Protein AF-A0A1W6CPL9-F1 (afdb_monomer_lite)

Structure (mmCIF, N/CA/C/O backbone):
data_AF-A0A1W6CPL9-F1
#
_entry.id   AF-A0A1W6CPL9-F1
#
loop_
_atom_site.group_PDB
_atom_site.id
_atom_site.type_symbol
_atom_site.label_atom_id
_atom_site.label_alt_id
_atom_site.label_comp_id
_atom_site.label_asym_id
_atom_site.label_entity_id
_atom_site.label_seq_id
_atom_site.pdbx_PDB_ins_code
_atom_site.Cartn_x
_atom_site.Cartn_y
_atom_site.Cartn_z
_atom_site.occupancy
_atom_site.B_iso_or_equiv
_atom_site.auth_seq_id
_atom_site.auth_comp_id
_atom_site.auth_asym_id
_atom_site.auth_atom_id
_atom_site.pdbx_PDB_model_num
ATOM 1 N N . MET A 1 1 ? 23.654 29.520 -53.725 1.00 48.62 1 MET A N 1
ATOM 2 C CA . MET A 1 1 ? 22.574 28.800 -53.022 1.00 48.62 1 MET A CA 1
ATOM 3 C C . MET A 1 1 ? 22.987 28.666 -51.563 1.00 48.62 1 MET A C 1
ATOM 5 O O . MET A 1 1 ? 24.100 28.199 -51.358 1.00 48.62 1 MET A O 1
ATOM 9 N N . PRO A 1 2 ? 22.211 29.134 -50.570 1.00 50.03 2 PRO A N 1
ATOM 10 C CA . PRO A 1 2 ? 22.445 28.768 -49.180 1.00 50.03 2 PRO A CA 1
ATOM 11 C C . PRO A 1 2 ? 21.513 27.617 -48.778 1.00 50.03 2 PRO A C 1
ATOM 13 O O . PRO A 1 2 ? 20.291 27.758 -48.770 1.00 50.03 2 PRO A O 1
ATOM 16 N N . ASP A 1 3 ? 22.138 26.477 -48.498 1.00 52.88 3 ASP A N 1
ATOM 17 C CA . ASP A 1 3 ? 21.535 25.229 -48.041 1.00 52.88 3 ASP A CA 1
ATOM 18 C C . ASP A 1 3 ? 20.992 25.335 -46.608 1.00 52.88 3 ASP A C 1
ATOM 20 O O . ASP A 1 3 ? 21.523 26.049 -45.753 1.00 52.88 3 ASP A O 1
ATOM 24 N N . GLY A 1 4 ? 19.906 24.601 -46.367 1.00 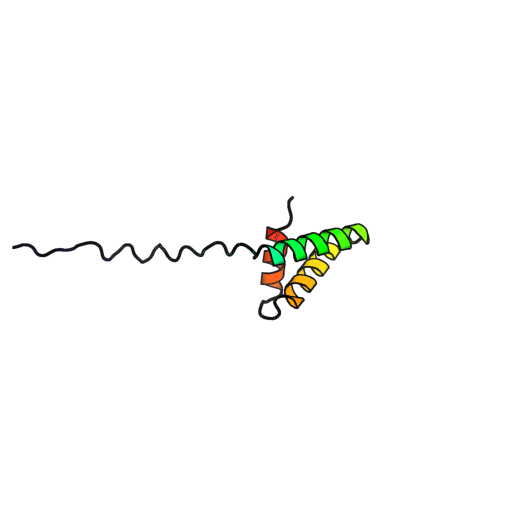55.41 4 GLY A N 1
ATOM 25 C CA . GLY A 1 4 ? 19.096 24.642 -45.159 1.00 55.41 4 GLY A CA 1
ATOM 26 C C . GLY A 1 4 ? 19.836 24.236 -43.885 1.00 55.41 4 GLY A C 1
ATOM 27 O O . GLY A 1 4 ? 20.239 23.090 -43.710 1.00 55.41 4 GLY A O 1
ATOM 28 N N . MET A 1 5 ? 19.886 25.153 -42.920 1.00 55.62 5 MET A N 1
ATOM 29 C CA . MET A 1 5 ? 20.129 24.836 -41.511 1.00 55.62 5 MET A CA 1
ATOM 30 C C . MET A 1 5 ? 18.802 24.880 -40.751 1.00 55.62 5 MET A C 1
ATOM 32 O O . MET A 1 5 ? 18.523 25.799 -39.984 1.00 55.62 5 MET A O 1
ATOM 36 N N . VAL A 1 6 ? 17.956 23.878 -40.996 1.00 55.78 6 VAL A N 1
ATOM 37 C CA . VAL A 1 6 ? 16.685 23.683 -40.291 1.00 55.78 6 VAL A CA 1
ATOM 38 C C . VAL A 1 6 ? 16.904 22.733 -39.107 1.00 55.78 6 VAL A C 1
ATOM 40 O O . VAL A 1 6 ? 17.127 21.539 -39.271 1.00 55.78 6 VAL A O 1
ATOM 43 N N . GLY A 1 7 ? 16.819 23.282 -37.893 1.00 49.22 7 GLY A N 1
ATOM 44 C CA . GLY A 1 7 ? 15.965 22.692 -36.855 1.00 49.22 7 GLY A CA 1
ATOM 45 C C . GLY A 1 7 ? 16.396 21.409 -36.132 1.00 49.22 7 GLY A C 1
ATOM 46 O O . GLY A 1 7 ? 15.520 20.661 -35.722 1.00 49.22 7 GLY A O 1
ATOM 47 N N . ARG A 1 8 ? 17.687 21.137 -35.896 1.00 53.94 8 ARG A N 1
ATOM 48 C CA . ARG A 1 8 ? 18.133 19.929 -35.150 1.00 53.94 8 ARG A CA 1
ATOM 49 C C . ARG A 1 8 ? 18.642 20.161 -33.717 1.00 53.94 8 ARG A C 1
ATOM 51 O O . ARG A 1 8 ? 19.567 19.489 -33.275 1.00 53.94 8 ARG A O 1
ATOM 58 N N . ARG A 1 9 ? 18.084 21.119 -32.968 1.00 57.31 9 ARG A N 1
ATOM 59 C CA . ARG A 1 9 ? 18.512 21.365 -31.567 1.00 57.31 9 ARG A CA 1
ATOM 60 C C . ARG A 1 9 ? 17.419 21.244 -30.501 1.00 57.31 9 ARG A C 1
ATOM 62 O O . ARG A 1 9 ? 17.744 21.333 -29.326 1.00 57.31 9 ARG A O 1
ATOM 69 N N . TYR A 1 10 ? 16.166 20.980 -30.873 1.00 50.75 10 TYR A N 1
ATOM 70 C CA . TYR A 1 10 ? 15.038 20.995 -29.927 1.00 50.75 10 TYR A CA 1
ATOM 71 C C . TYR A 1 10 ? 14.449 19.616 -29.586 1.00 50.75 10 TYR A C 1
ATOM 73 O O . TYR A 1 10 ? 13.418 19.551 -28.931 1.00 50.75 10 TYR A O 1
ATOM 81 N N . ASP A 1 11 ? 15.116 18.514 -29.938 1.00 48.69 11 ASP A N 1
ATOM 82 C CA . ASP A 1 11 ? 14.679 17.160 -29.540 1.00 48.69 11 ASP A CA 1
ATOM 83 C C . ASP A 1 11 ? 15.203 16.722 -28.154 1.00 48.69 11 ASP A C 1
ATOM 85 O O . ASP A 1 11 ? 14.919 15.628 -27.682 1.00 48.69 11 ASP A O 1
ATOM 89 N N . MET A 1 12 ? 15.959 17.578 -27.452 1.00 52.88 12 MET A N 1
ATOM 90 C CA . MET A 1 12 ? 16.533 17.259 -26.131 1.00 52.88 12 MET A CA 1
ATOM 91 C C . MET A 1 12 ? 15.667 17.698 -24.938 1.00 52.88 12 MET A C 1
ATOM 93 O O . MET A 1 12 ? 16.139 17.676 -23.805 1.00 52.88 12 MET A O 1
ATOM 97 N N . VAL A 1 13 ? 14.407 18.093 -25.160 1.00 51.41 13 VAL A N 1
ATOM 98 C CA . VAL A 1 13 ? 13.516 18.582 -24.081 1.00 51.41 13 VAL A CA 1
ATOM 99 C C . VAL A 1 13 ? 12.200 17.797 -23.972 1.00 51.41 13 VAL A C 1
ATOM 101 O O . VAL A 1 13 ? 11.435 18.023 -23.043 1.00 51.41 13 VAL A O 1
ATOM 104 N N . ALA A 1 14 ? 11.937 16.834 -24.863 1.00 42.56 14 ALA A N 1
ATOM 105 C CA . ALA A 1 14 ? 10.700 16.041 -24.854 1.00 42.56 14 ALA A CA 1
ATOM 106 C C . ALA A 1 14 ? 10.822 14.684 -24.135 1.00 42.56 14 ALA A C 1
ATOM 108 O O . ALA A 1 14 ? 9.848 13.944 -24.053 1.00 42.56 14 ALA A O 1
ATOM 109 N N . ALA A 1 15 ? 11.968 14.393 -23.515 1.00 45.44 15 ALA A N 1
ATOM 110 C CA . ALA A 1 15 ? 12.026 13.468 -22.384 1.00 45.44 15 ALA A CA 1
ATOM 111 C C . ALA A 1 15 ? 11.686 14.222 -21.085 1.00 45.44 15 ALA A C 1
ATOM 113 O O . ALA A 1 15 ? 12.351 14.071 -20.060 1.00 45.44 15 ALA A O 1
ATOM 114 N N . MET A 1 16 ? 10.653 15.073 -21.128 1.00 43.75 16 MET A N 1
ATOM 115 C CA . MET A 1 16 ? 9.924 15.420 -19.919 1.00 43.75 16 MET A CA 1
ATOM 116 C C . MET A 1 16 ? 9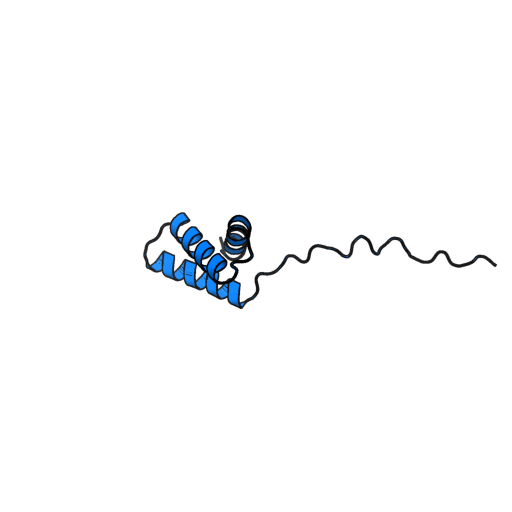.476 14.090 -19.339 1.00 43.75 16 MET A C 1
ATOM 118 O O . MET A 1 16 ? 8.646 13.403 -19.933 1.00 43.75 16 MET A O 1
ATOM 122 N N . GLN A 1 17 ? 10.111 13.705 -18.233 1.00 47.19 17 GLN A N 1
ATOM 123 C CA . GLN A 1 17 ? 9.687 12.613 -17.379 1.00 47.19 17 GLN A CA 1
ATOM 124 C C . GLN A 1 17 ? 8.178 12.745 -17.245 1.00 47.19 17 GLN A C 1
ATOM 126 O O . GLN A 1 17 ? 7.693 13.657 -16.574 1.00 47.19 17 GLN A O 1
ATOM 131 N N . GLN A 1 18 ? 7.432 11.898 -17.956 1.00 46.16 18 GLN A N 1
ATOM 132 C CA . GLN A 1 18 ? 6.003 11.823 -17.738 1.00 46.16 18 GLN A CA 1
ATOM 133 C C . GLN A 1 18 ? 5.863 11.578 -16.237 1.00 46.16 18 GLN A C 1
ATOM 135 O O . GLN A 1 18 ? 6.497 10.638 -15.739 1.00 46.16 18 GLN A O 1
ATOM 140 N N . PRO A 1 19 ? 5.136 12.423 -15.486 1.00 55.91 19 PRO A N 1
ATOM 141 C CA . PRO A 1 19 ? 4.854 12.117 -14.100 1.00 55.91 19 PRO A CA 1
ATOM 142 C C . PRO A 1 19 ? 4.085 10.806 -14.151 1.00 55.91 19 PRO A C 1
ATOM 144 O O . PRO A 1 19 ? 2.921 10.817 -14.542 1.00 55.91 19 PRO A O 1
ATOM 147 N N . GLN A 1 20 ? 4.767 9.685 -13.878 1.00 61.62 20 GLN A N 1
ATOM 148 C CA . GLN A 1 20 ? 4.187 8.349 -13.944 1.00 61.62 20 GLN A CA 1
ATOM 149 C C . GLN A 1 20 ? 2.980 8.362 -13.014 1.00 61.62 20 GLN A C 1
ATOM 151 O O . GLN A 1 20 ? 3.112 8.278 -11.791 1.00 61.62 20 GLN A O 1
ATOM 156 N N . HIS A 1 21 ? 1.807 8.590 -13.599 1.00 69.00 21 HIS A N 1
ATOM 157 C CA . HIS A 1 21 ? 0.551 8.533 -12.892 1.00 69.00 21 HIS A CA 1
ATOM 158 C C . HIS A 1 21 ? 0.379 7.076 -12.512 1.00 69.00 21 HIS A C 1
ATOM 160 O O . HIS A 1 21 ? 0.495 6.189 -13.362 1.00 69.00 21 HIS A O 1
ATOM 166 N N . ASN A 1 22 ? 0.153 6.833 -11.222 1.00 75.50 22 ASN A N 1
ATOM 167 C CA . ASN A 1 22 ? -0.126 5.489 -10.752 1.00 75.50 22 ASN A CA 1
ATOM 168 C C . ASN A 1 22 ? -1.279 4.923 -11.592 1.00 75.50 22 ASN A C 1
ATOM 170 O O . ASN A 1 22 ? -2.284 5.619 -11.782 1.00 75.50 22 ASN A O 1
ATOM 174 N N . PRO A 1 23 ? -1.164 3.685 -12.102 1.00 82.94 23 PRO A N 1
ATOM 175 C CA . PRO A 1 23 ? -2.247 3.093 -12.864 1.00 82.94 23 PRO A CA 1
ATOM 176 C C . PRO A 1 23 ? -3.527 3.079 -12.008 1.00 82.94 23 PRO A C 1
ATOM 178 O O . PRO A 1 23 ? -3.443 2.832 -10.801 1.00 82.94 23 PRO A O 1
ATOM 181 N N . PRO A 1 24 ? -4.722 3.306 -12.587 1.00 85.00 24 PRO A N 1
ATOM 182 C CA . PRO A 1 24 ? -5.961 3.454 -11.815 1.00 85.00 24 PRO A CA 1
ATOM 183 C C . PRO A 1 24 ? -6.261 2.283 -10.868 1.00 85.00 24 PRO A C 1
ATOM 185 O O . PRO A 1 24 ? -6.812 2.480 -9.787 1.00 85.00 24 PRO A O 1
ATOM 188 N N . ALA A 1 25 ? -5.874 1.061 -11.244 1.00 87.81 25 ALA A N 1
ATOM 189 C CA . ALA A 1 25 ? -6.000 -0.115 -10.386 1.00 87.81 25 ALA A CA 1
ATOM 190 C C . ALA A 1 25 ? -5.130 -0.012 -9.121 1.00 87.81 25 ALA A C 1
ATOM 192 O O . ALA A 1 25 ? -5.604 -0.313 -8.030 1.00 87.81 25 ALA A O 1
ATOM 193 N N . LEU A 1 26 ? -3.895 0.482 -9.245 1.00 89.31 26 LEU A N 1
ATOM 194 C CA . LEU A 1 26 ? -2.987 0.675 -8.114 1.00 89.31 26 LEU A CA 1
ATOM 195 C C . LEU A 1 26 ? -3.496 1.766 -7.170 1.00 89.31 26 LEU A C 1
ATOM 197 O O . LEU A 1 26 ? -3.452 1.598 -5.957 1.00 89.31 26 LEU A O 1
ATOM 201 N N . VAL A 1 27 ? -4.056 2.847 -7.720 1.00 89.62 27 VAL A N 1
ATOM 202 C CA . VAL A 1 27 ? -4.715 3.898 -6.926 1.00 89.62 27 VAL A CA 1
ATOM 203 C C . VAL A 1 27 ? -5.861 3.313 -6.093 1.00 89.62 27 VAL A C 1
ATOM 205 O O . VAL A 1 27 ? -5.962 3.594 -4.901 1.00 89.62 27 VAL A O 1
ATOM 208 N N . ARG A 1 28 ? -6.696 2.450 -6.692 1.00 91.25 28 ARG A N 1
ATOM 209 C CA . ARG A 1 28 ? -7.791 1.763 -5.983 1.00 91.25 28 ARG A CA 1
ATOM 210 C C . ARG A 1 28 ? -7.287 0.826 -4.887 1.00 91.25 28 ARG A C 1
ATOM 212 O O . ARG A 1 28 ? -7.897 0.802 -3.820 1.00 91.25 28 ARG A O 1
ATOM 219 N N . VAL A 1 29 ? -6.201 0.088 -5.131 1.00 92.50 29 VAL A N 1
ATOM 220 C CA . VAL A 1 29 ? -5.553 -0.753 -4.110 1.00 92.50 29 VAL A CA 1
ATOM 221 C C . VAL A 1 29 ? -5.102 0.113 -2.938 1.00 92.50 29 VAL A C 1
ATOM 223 O O . VAL A 1 29 ? -5.551 -0.116 -1.822 1.00 92.50 29 VAL A O 1
ATOM 226 N N . ILE A 1 30 ? -4.318 1.166 -3.195 1.00 92.00 30 ILE A N 1
ATOM 227 C CA . ILE A 1 30 ? -3.812 2.071 -2.152 1.00 92.00 30 ILE A CA 1
ATOM 228 C C . ILE A 1 30 ? -4.967 2.665 -1.334 1.00 92.00 30 ILE A C 1
ATOM 230 O O . ILE A 1 30 ? -4.947 2.613 -0.107 1.00 92.00 30 ILE A O 1
ATOM 234 N N . TYR A 1 31 ? -6.004 3.182 -1.997 1.00 92.00 31 TYR A N 1
ATOM 235 C CA . TYR A 1 31 ? -7.147 3.790 -1.317 1.00 92.00 31 TYR A CA 1
ATOM 236 C C . TYR A 1 31 ? -7.930 2.782 -0.467 1.00 92.00 31 TYR A C 1
ATOM 238 O O . TYR A 1 31 ? -8.295 3.075 0.672 1.00 92.00 31 TYR A O 1
ATOM 246 N N . THR A 1 32 ? -8.170 1.583 -1.002 1.00 93.88 32 THR A N 1
ATOM 247 C CA . THR A 1 32 ? -8.906 0.533 -0.286 1.00 93.88 32 THR A CA 1
ATOM 248 C C . THR A 1 32 ? -8.123 0.073 0.935 1.00 93.88 32 THR A C 1
ATOM 250 O O . THR A 1 32 ? -8.701 -0.005 2.014 1.00 93.88 32 THR A O 1
ATOM 253 N N . THR A 1 33 ? -6.812 -0.135 0.801 1.00 94.62 33 THR A N 1
ATOM 254 C CA . THR A 1 33 ? -5.954 -0.540 1.917 1.00 94.62 33 THR A CA 1
ATOM 255 C C . THR A 1 33 ? -5.891 0.531 3.003 1.00 94.62 33 THR A C 1
ATOM 257 O O . THR A 1 33 ? -6.058 0.205 4.175 1.00 94.62 33 THR A O 1
ATOM 260 N N . ILE A 1 34 ? -5.745 1.814 2.645 1.00 92.69 34 ILE A N 1
ATOM 261 C CA . ILE A 1 34 ? -5.776 2.916 3.626 1.00 92.69 34 ILE A CA 1
ATOM 262 C C . ILE A 1 34 ? -7.125 2.957 4.352 1.00 92.69 34 ILE A C 1
ATOM 264 O O . ILE A 1 34 ? -7.160 3.114 5.573 1.00 92.69 34 ILE A O 1
ATOM 268 N N . ARG A 1 35 ? -8.240 2.801 3.624 1.00 93.31 35 ARG A N 1
ATOM 269 C CA . ARG A 1 35 ? -9.580 2.777 4.225 1.00 93.31 35 ARG A CA 1
ATOM 270 C C . ARG A 1 35 ? -9.727 1.614 5.205 1.00 93.31 35 ARG A C 1
ATOM 272 O O . ARG A 1 35 ? -10.136 1.850 6.335 1.00 93.31 35 ARG A O 1
ATOM 279 N N . THR A 1 36 ? -9.343 0.402 4.814 1.00 95.56 36 THR A N 1
ATOM 280 C CA . THR A 1 36 ? -9.416 -0.784 5.680 1.00 95.56 36 THR A CA 1
ATOM 281 C C . THR A 1 36 ? -8.505 -0.659 6.901 1.00 95.56 36 THR A C 1
ATOM 283 O O . THR A 1 36 ? -8.930 -0.962 8.012 1.00 95.56 36 THR A O 1
ATOM 286 N N . ALA A 1 37 ? -7.288 -0.138 6.737 1.00 93.56 37 ALA A N 1
ATOM 287 C CA . ALA A 1 37 ? -6.378 0.127 7.849 1.00 93.56 37 ALA A CA 1
ATOM 288 C C . ALA A 1 37 ? -6.954 1.161 8.832 1.00 93.56 37 ALA A C 1
ATOM 290 O O . ALA A 1 37 ? -6.853 0.995 10.047 1.00 93.56 37 ALA A O 1
ATOM 291 N N . ARG A 1 38 ? -7.613 2.207 8.318 1.00 93.62 38 ARG A N 1
ATOM 292 C CA . ARG A 1 38 ? -8.322 3.198 9.137 1.00 93.62 38 ARG A CA 1
ATOM 293 C C . ARG A 1 38 ? -9.510 2.581 9.877 1.00 93.62 38 ARG A C 1
ATOM 295 O O . ARG A 1 38 ? -9.694 2.869 11.055 1.00 93.62 38 ARG A O 1
ATOM 302 N N . GLU A 1 39 ? -10.302 1.745 9.208 1.00 95.56 39 GLU A N 1
ATOM 303 C CA . GLU A 1 39 ? -11.430 1.012 9.808 1.00 95.56 39 GLU A CA 1
ATOM 304 C C . GLU A 1 39 ? -10.961 0.040 10.905 1.00 95.56 39 GLU A C 1
ATOM 306 O O . GLU A 1 39 ? -11.656 -0.138 11.901 1.00 95.56 39 GLU A O 1
ATOM 311 N N . ALA A 1 40 ? -9.755 -0.517 10.772 1.00 95.38 40 ALA A N 1
ATOM 312 C CA . ALA A 1 40 ? -9.104 -1.347 11.786 1.00 95.38 40 ALA A CA 1
ATOM 313 C C . ALA A 1 40 ? -8.504 -0.550 12.965 1.00 95.38 40 ALA A C 1
ATOM 315 O O . ALA A 1 40 ? -7.935 -1.145 13.878 1.00 95.38 40 ALA A O 1
ATOM 316 N N . GLY A 1 41 ? -8.610 0.783 12.962 1.00 96.00 41 GLY A N 1
ATOM 317 C CA . GLY A 1 41 ? -8.095 1.639 14.032 1.00 96.00 41 GLY A CA 1
ATOM 318 C C . GLY A 1 41 ? -6.583 1.874 13.990 1.00 96.00 41 GLY A C 1
ATOM 319 O O . GLY A 1 41 ? -6.025 2.348 14.977 1.00 96.00 41 GLY A O 1
ATOM 320 N N . LEU A 1 42 ? -5.912 1.568 12.872 1.00 94.94 42 LEU A N 1
ATOM 321 C CA . LEU A 1 42 ? -4.484 1.844 12.725 1.00 94.94 42 LEU A CA 1
ATOM 322 C C . LEU A 1 42 ? -4.224 3.348 12.656 1.00 94.94 42 LEU A C 1
ATOM 324 O O . LEU A 1 42 ? -4.974 4.108 12.031 1.00 94.94 42 LEU A O 1
ATOM 328 N N . ASP A 1 43 ? -3.120 3.771 13.267 1.00 93.94 43 ASP A N 1
ATOM 329 C CA . ASP A 1 43 ? -2.641 5.142 13.185 1.00 93.94 43 ASP A CA 1
ATOM 330 C C . ASP A 1 43 ? -2.143 5.480 11.769 1.00 93.94 43 ASP A C 1
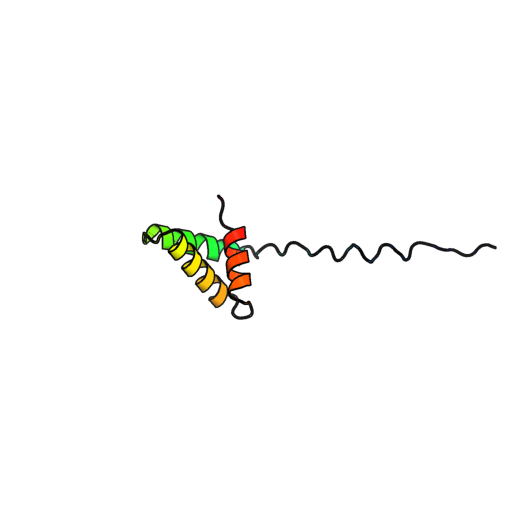ATOM 332 O O . ASP A 1 43 ? -2.090 4.645 10.861 1.00 93.94 43 ASP A O 1
ATOM 336 N N . ARG A 1 44 ? -1.779 6.748 11.566 1.00 90.38 44 ARG A N 1
ATOM 337 C CA . ARG A 1 44 ? -1.358 7.258 10.259 1.00 90.38 44 ARG A CA 1
ATOM 338 C C . ARG A 1 44 ? -0.187 6.467 9.669 1.00 90.38 44 ARG A C 1
ATOM 340 O O . ARG A 1 44 ? -0.210 6.208 8.467 1.00 90.38 44 ARG A O 1
ATOM 347 N N . HIS A 1 45 ? 0.788 6.096 10.496 1.00 93.38 45 HIS A N 1
ATOM 348 C CA . HIS A 1 45 ? 1.953 5.330 10.075 1.00 93.38 45 HIS A CA 1
ATOM 349 C C . HIS A 1 45 ? 1.563 3.883 9.763 1.00 93.38 45 HIS A C 1
ATOM 351 O O . HIS A 1 45 ? 1.946 3.357 8.720 1.00 93.38 45 HIS A O 1
ATOM 357 N N . GLY A 1 46 ? 0.721 3.266 10.599 1.00 94.75 46 GLY A N 1
ATOM 358 C CA . GLY A 1 46 ? 0.186 1.925 10.345 1.00 94.75 46 GLY A CA 1
ATOM 359 C C . GLY A 1 46 ? -0.592 1.818 9.025 1.00 94.75 46 GLY A C 1
ATOM 360 O O . GLY A 1 46 ? -0.426 0.851 8.282 1.00 94.75 46 GLY A O 1
ATOM 361 N N . GLN A 1 47 ? -1.386 2.838 8.684 1.00 94.62 47 GLN A N 1
ATOM 362 C CA . GLN A 1 47 ? -2.101 2.913 7.401 1.00 94.62 47 GLN A CA 1
ATOM 363 C C . GLN A 1 47 ? -1.148 2.988 6.202 1.00 94.62 47 GLN A C 1
ATOM 365 O O . GLN A 1 47 ? -1.386 2.348 5.178 1.00 94.62 47 GLN A O 1
ATOM 370 N N . GLU A 1 48 ? -0.079 3.776 6.318 1.00 93.62 48 GLU A N 1
ATOM 371 C CA . GLU A 1 48 ? 0.915 3.948 5.256 1.00 93.62 48 GLU A CA 1
ATOM 372 C C . GLU A 1 48 ? 1.707 2.663 5.028 1.00 93.62 48 GLU A C 1
ATOM 374 O O . GLU A 1 48 ? 1.840 2.242 3.883 1.00 93.62 48 GLU A O 1
ATOM 379 N N . GLN A 1 49 ? 2.148 1.996 6.097 1.00 95.31 49 GLN A N 1
ATOM 380 C CA . GLN A 1 49 ? 2.879 0.730 5.997 1.00 95.31 49 GLN A CA 1
ATOM 381 C C . GLN A 1 49 ? 2.042 -0.364 5.328 1.00 95.31 49 GLN A C 1
ATOM 383 O O . GLN A 1 49 ? 2.510 -1.007 4.392 1.00 95.31 49 GLN A O 1
ATOM 388 N N . GLN A 1 50 ? 0.774 -0.511 5.723 1.00 95.31 50 GLN A N 1
ATOM 389 C CA . GLN A 1 50 ? -0.157 -1.449 5.084 1.00 95.31 50 GLN A CA 1
ATOM 390 C C . GLN A 1 50 ? -0.336 -1.150 3.589 1.00 95.31 50 GLN A C 1
ATOM 392 O O . GLN A 1 50 ? -0.319 -2.054 2.752 1.00 95.31 50 GLN A O 1
ATOM 397 N N . ALA A 1 51 ? -0.487 0.127 3.229 1.00 94.69 51 ALA A N 1
ATOM 398 C CA . ALA A 1 51 ? -0.623 0.531 1.835 1.00 94.69 51 ALA A CA 1
ATOM 399 C C . ALA A 1 51 ? 0.660 0.275 1.026 1.00 94.69 51 ALA A C 1
ATOM 401 O O . ALA A 1 51 ? 0.578 -0.181 -0.114 1.00 94.69 51 ALA A O 1
ATOM 402 N N . VAL A 1 52 ? 1.836 0.522 1.610 1.00 95.44 52 VAL A N 1
ATOM 403 C CA . VAL A 1 52 ? 3.141 0.234 0.995 1.00 95.44 52 VAL A CA 1
ATOM 404 C C . VAL A 1 52 ? 3.317 -1.263 0.775 1.00 95.44 52 VAL A C 1
ATOM 406 O O . VAL A 1 52 ? 3.707 -1.675 -0.317 1.00 95.44 52 VAL A O 1
ATOM 409 N N . GLU A 1 53 ? 2.976 -2.084 1.765 1.00 95.75 53 GLU A N 1
ATOM 410 C CA . GLU A 1 53 ? 3.019 -3.541 1.655 1.00 95.75 53 GLU A CA 1
ATOM 411 C C . GLU A 1 53 ? 2.116 -4.038 0.518 1.00 95.75 53 GLU A C 1
ATOM 413 O O . GLU A 1 53 ? 2.569 -4.775 -0.358 1.00 95.75 53 GLU A O 1
ATOM 418 N N . ALA A 1 54 ? 0.873 -3.549 0.450 1.00 95.12 54 ALA A N 1
ATOM 419 C CA . ALA A 1 54 ? -0.055 -3.892 -0.627 1.00 95.12 54 ALA A CA 1
ATOM 420 C C . ALA A 1 54 ? 0.488 -3.510 -2.015 1.00 95.12 54 ALA A C 1
ATOM 422 O O . ALA A 1 54 ? 0.358 -4.275 -2.973 1.00 95.12 54 ALA A O 1
ATOM 423 N N . VAL A 1 55 ? 1.143 -2.352 -2.135 1.00 93.75 55 VAL A N 1
ATOM 424 C CA . VAL A 1 55 ? 1.798 -1.935 -3.382 1.00 93.75 55 VAL A CA 1
ATOM 425 C C . VAL A 1 55 ? 2.954 -2.871 -3.738 1.00 93.75 55 VAL A C 1
ATOM 427 O O . VAL A 1 55 ? 3.059 -3.264 -4.897 1.00 93.75 55 VAL A O 1
ATOM 430 N N . ARG A 1 56 ? 3.787 -3.271 -2.771 1.00 94.75 56 ARG A N 1
ATOM 431 C CA . ARG A 1 56 ? 4.917 -4.190 -2.994 1.00 94.75 56 ARG A CA 1
ATOM 432 C C . ARG A 1 56 ? 4.471 -5.602 -3.382 1.00 94.75 56 ARG A C 1
ATOM 434 O O . ARG A 1 56 ? 5.175 -6.266 -4.133 1.00 94.75 56 ARG A O 1
ATOM 441 N N . ILE A 1 57 ? 3.300 -6.048 -2.925 1.00 94.00 57 ILE A N 1
ATOM 442 C CA . ILE A 1 57 ? 2.697 -7.318 -3.364 1.00 94.00 57 ILE A CA 1
ATOM 4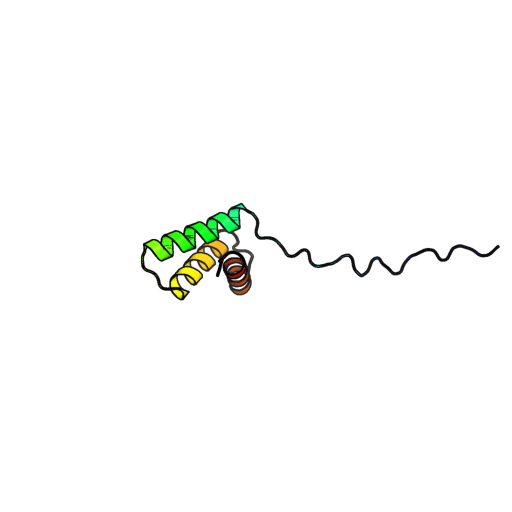43 C C . ILE A 1 57 ? 2.292 -7.241 -4.843 1.00 94.00 57 ILE A C 1
ATOM 445 O O . ILE A 1 57 ? 2.547 -8.169 -5.606 1.00 94.00 57 ILE A O 1
ATOM 449 N N . VAL A 1 58 ? 1.677 -6.130 -5.263 1.00 90.50 58 VAL A N 1
ATOM 450 C CA . VAL A 1 58 ? 1.234 -5.926 -6.656 1.00 90.50 58 VAL A CA 1
ATOM 451 C C . VAL A 1 58 ? 2.412 -5.631 -7.591 1.00 90.50 58 VAL A C 1
ATOM 453 O O . VAL A 1 58 ? 2.387 -6.008 -8.762 1.00 90.50 58 VAL A O 1
ATOM 456 N N . ARG A 1 59 ? 3.441 -4.953 -7.080 1.00 90.12 59 ARG A N 1
ATOM 457 C CA . ARG A 1 59 ? 4.664 -4.571 -7.788 1.00 90.12 59 ARG A CA 1
ATOM 458 C C . ARG A 1 59 ? 5.898 -5.011 -7.000 1.00 90.12 59 ARG A C 1
ATOM 460 O O . ARG A 1 59 ? 6.516 -4.193 -6.319 1.00 90.12 59 ARG A O 1
ATOM 467 N N . PRO A 1 60 ? 6.286 -6.290 -7.083 1.00 91.31 60 PRO A N 1
ATOM 468 C CA . PRO A 1 60 ? 7.479 -6.779 -6.396 1.00 91.31 60 PRO A CA 1
ATOM 469 C C . PRO A 1 60 ? 8.780 -6.244 -7.015 1.00 91.31 60 PRO A C 1
ATOM 471 O O . PRO A 1 60 ? 9.840 -6.364 -6.409 1.00 91.31 60 PRO A O 1
ATOM 474 N N . ASP A 1 61 ? 8.708 -5.654 -8.214 1.00 92.56 61 ASP A N 1
ATOM 475 C CA . ASP A 1 61 ? 9.836 -5.091 -8.958 1.00 92.56 61 ASP A CA 1
ATOM 476 C C . ASP A 1 61 ? 10.354 -3.755 -8.403 1.00 92.56 61 ASP A C 1
ATOM 478 O O . ASP A 1 61 ? 11.459 -3.343 -8.756 1.00 92.56 61 ASP A O 1
ATOM 482 N N . ILE A 1 62 ? 9.585 -3.068 -7.551 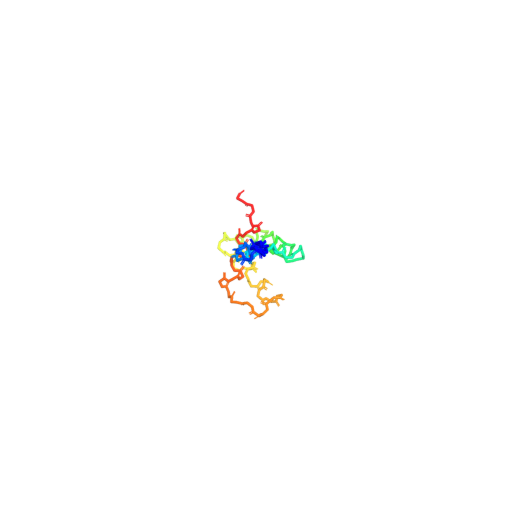1.00 89.56 62 ILE A N 1
ATOM 483 C CA . ILE A 1 62 ? 9.967 -1.745 -7.041 1.00 89.56 62 ILE A CA 1
ATOM 484 C C . ILE A 1 62 ? 10.548 -1.784 -5.640 1.00 89.56 62 ILE A C 1
ATOM 486 O O . ILE A 1 62 ? 10.160 -2.583 -4.786 1.00 89.56 62 ILE A O 1
ATOM 490 N N . ALA A 1 63 ? 11.444 -0.833 -5.383 1.00 93.06 63 ALA A N 1
ATOM 491 C CA . ALA A 1 63 ? 11.933 -0.586 -4.043 1.00 93.06 63 ALA A CA 1
ATOM 492 C C . ALA A 1 63 ? 10.804 -0.064 -3.142 1.00 93.06 63 ALA A C 1
ATOM 494 O O . ALA A 1 63 ? 9.896 0.648 -3.574 1.00 93.06 63 ALA A O 1
ATOM 495 N N . GLU A 1 64 ? 10.908 -0.353 -1.847 1.00 90.06 64 GLU A N 1
ATOM 496 C CA . GLU A 1 64 ? 9.966 0.133 -0.833 1.00 90.06 64 GLU A CA 1
ATOM 497 C C . GLU A 1 64 ? 9.819 1.659 -0.849 1.00 90.06 64 GLU A C 1
ATOM 499 O O . GLU A 1 64 ? 8.719 2.188 -0.712 1.00 90.06 64 GLU A O 1
ATOM 504 N N . ARG A 1 65 ? 10.917 2.376 -1.104 1.00 91.94 65 ARG A N 1
ATOM 505 C CA . ARG A 1 65 ? 10.911 3.835 -1.234 1.00 91.94 65 ARG A CA 1
ATOM 506 C C . ARG A 1 65 ? 10.006 4.315 -2.370 1.00 91.94 65 ARG A C 1
ATOM 508 O O . ARG A 1 65 ? 9.304 5.312 -2.212 1.00 91.94 65 ARG A O 1
ATOM 515 N N . ASP A 1 66 ? 10.006 3.615 -3.500 1.00 90.88 66 ASP A N 1
ATOM 516 C CA . ASP A 1 66 ? 9.144 3.944 -4.634 1.00 90.88 66 ASP A CA 1
ATOM 517 C C . ASP A 1 66 ? 7.686 3.607 -4.330 1.00 90.88 66 ASP A C 1
ATOM 519 O O . ASP A 1 66 ? 6.804 4.412 -4.626 1.00 90.88 66 ASP A O 1
ATOM 523 N N . ALA A 1 67 ? 7.429 2.480 -3.660 1.00 91.75 67 ALA A N 1
ATOM 524 C CA . ALA A 1 67 ? 6.093 2.136 -3.178 1.00 91.75 67 ALA A CA 1
ATOM 525 C C . ALA A 1 67 ? 5.545 3.206 -2.214 1.00 91.75 67 ALA A C 1
ATOM 527 O O . ALA A 1 67 ? 4.403 3.642 -2.360 1.00 91.75 67 ALA A O 1
ATOM 528 N N . MET A 1 68 ? 6.374 3.709 -1.296 1.00 92.38 68 MET A N 1
ATOM 529 C CA . MET A 1 68 ? 6.000 4.792 -0.382 1.00 92.38 68 MET A CA 1
ATOM 530 C C . MET A 1 68 ? 5.697 6.099 -1.121 1.00 92.38 68 MET A C 1
ATOM 532 O O . MET A 1 68 ? 4.659 6.716 -0.878 1.00 92.38 68 MET A O 1
ATOM 536 N N . ASN A 1 69 ? 6.524 6.474 -2.101 1.00 91.56 69 ASN A N 1
ATOM 537 C CA . ASN A 1 69 ? 6.250 7.627 -2.961 1.00 91.56 69 ASN A CA 1
ATOM 538 C C . ASN A 1 69 ? 4.914 7.486 -3.714 1.00 91.56 69 ASN A C 1
ATOM 540 O O . ASN A 1 69 ? 4.199 8.473 -3.896 1.0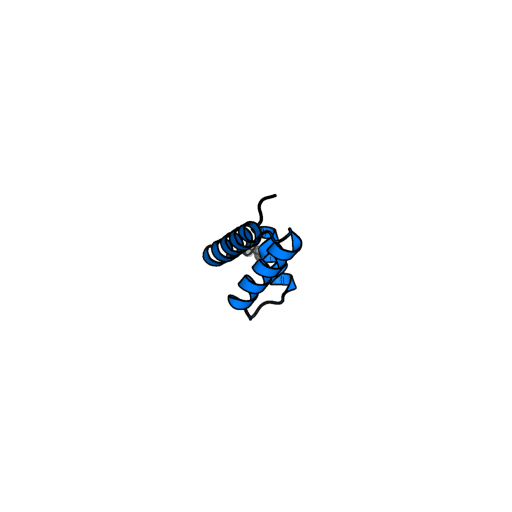0 91.56 69 ASN A O 1
ATOM 544 N N . MET A 1 70 ? 4.556 6.274 -4.151 1.00 90.12 70 MET A N 1
ATOM 545 C CA . MET A 1 70 ? 3.272 6.013 -4.808 1.00 90.12 70 MET A CA 1
ATOM 546 C C . MET A 1 70 ? 2.093 6.175 -3.845 1.00 90.12 70 MET A C 1
ATOM 548 O O . MET A 1 70 ? 1.087 6.763 -4.241 1.00 90.12 70 MET A O 1
ATOM 552 N N . VAL A 1 71 ? 2.218 5.704 -2.601 1.00 91.50 71 VAL A N 1
ATOM 553 C CA . VAL A 1 71 ? 1.188 5.850 -1.559 1.00 91.50 71 VAL A CA 1
ATOM 554 C C . VAL A 1 71 ? 0.956 7.320 -1.216 1.00 91.50 71 VAL A C 1
ATOM 556 O O . VAL A 1 71 ? -0.187 7.779 -1.225 1.00 91.50 71 VAL A O 1
ATOM 559 N N . TRP A 1 72 ? 2.026 8.086 -0.988 1.00 89.88 72 TRP A N 1
ATOM 560 C CA . TRP A 1 72 ? 1.931 9.509 -0.647 1.00 89.88 72 TRP A CA 1
ATOM 561 C C . TRP A 1 72 ? 1.285 10.353 -1.744 1.00 89.88 72 TRP A C 1
ATOM 563 O O . TRP A 1 72 ? 0.571 11.299 -1.438 1.00 89.88 72 TRP A O 1
ATOM 573 N N . ARG A 1 73 ? 1.465 9.991 -3.019 1.00 85.62 73 ARG A N 1
ATOM 574 C CA . ARG A 1 73 ? 0.812 10.685 -4.144 1.00 85.62 73 ARG A CA 1
ATOM 575 C C . ARG A 1 73 ? -0.699 10.468 -4.219 1.00 85.62 73 ARG A C 1
ATOM 577 O O . ARG A 1 73 ? -1.384 11.268 -4.845 1.00 85.62 73 ARG A O 1
ATOM 584 N N . VAL A 1 74 ? -1.208 9.367 -3.669 1.00 83.12 74 VAL A N 1
ATOM 585 C CA . VAL A 1 74 ? -2.636 9.001 -3.746 1.00 83.12 74 VAL A CA 1
ATOM 586 C C . VAL A 1 74 ? -3.425 9.542 -2.563 1.00 83.12 74 VAL A C 1
ATOM 588 O O . VAL A 1 74 ? -4.637 9.717 -2.664 1.00 83.12 74 VAL A O 1
ATOM 591 N N . ARG A 1 75 ? -2.761 9.788 -1.435 1.00 70.19 75 ARG A N 1
ATOM 592 C CA . ARG A 1 75 ? -3.421 10.237 -0.218 1.00 70.19 75 ARG A CA 1
ATOM 593 C C . ARG A 1 75 ? -3.846 11.709 -0.378 1.00 70.19 75 ARG A C 1
ATOM 595 O O . ARG A 1 75 ? -2.969 12.550 -0.550 1.00 70.19 75 ARG A O 1
ATOM 602 N N . PRO A 1 76 ? -5.151 12.036 -0.346 1.00 61.28 76 PRO A N 1
ATOM 603 C CA . PRO A 1 76 ? -5.576 13.423 -0.217 1.00 61.28 76 PRO A CA 1
ATOM 604 C C . PRO A 1 76 ? -5.244 13.894 1.205 1.00 61.28 76 PRO A C 1
ATOM 606 O O . PRO A 1 76 ? -5.473 13.141 2.158 1.00 61.28 76 PRO A O 1
ATOM 609 N N . ASP A 1 77 ? -4.657 15.085 1.324 1.00 57.84 77 ASP A N 1
ATOM 610 C CA . ASP A 1 77 ? -4.496 15.786 2.607 1.00 57.84 77 ASP A CA 1
ATOM 611 C C . ASP A 1 77 ? -5.860 16.030 3.276 1.00 57.84 77 ASP A C 1
ATOM 613 O O . ASP A 1 77 ? -6.829 16.361 2.546 1.00 57.84 77 ASP A O 1
#

pLDDT: mean 79.89, std 18.46, range [42.56, 96.0]

Radius of gyration: 20.33 Å; chains: 1; bounding box: 34×36×67 Å

Foldseek 3Di:
DDDDPDDDPPPPPVPPPPPPQDDVVLLVLLVVQLVVCVVVVHDPVSSLVSSLVSQCVVPVPDDSVVSSVNSVVSDDD

Sequence (77 aa):
MPDGMVGRRYDMVAAMQQPQHNPPALVRVIYTTIRTAREAGLDRHGQEQQAVEAVRIVRPDIAERDAMNMVWRVRPD

Secondary structure (DSSP, 8-state):
--------SSTTS-------PPPHHHHHHHHHHHHHHHHTT--HHHHHHHHHHHHHHH-TTS-HHHHHHHHHHH---